Protein AF-A0A2W4RY19-F1 (afdb_monomer)

Sequence (54 aa):
MASLETRGFHHITMVSRDARRTLAFYRDLLGVGLVKRTVNFDDPTAYHLYFGDA

Mean predicted aligned error: 3.65 Å

pLDDT: mean 94.88, std 7.48, range [61.41, 98.5]

Nearest PDB structures (foldseek):
  5umq-assembly1_A  TM=6.246E-01  e=1.257E+00  Streptomyces sp. CB03234
  2d9o-assembly1_A  TM=4.480E-01  e=7.831E+00  Homo sapiens

Radius of gyration: 14.41 Å; Cα contacts (8 Å, |Δi|>4): 51; chains: 1; bounding box: 29×28×40 Å

Secondary structure (DSSP, 8-state):
-------S--------S-HHHHHIIIIIIS---EEEEEE-SS-TTSEEEEES--

Foldseek 3Di:
DDDDDDPDDPDDDDDDDDPVVVCCCQCVVVVWDFPDWAADPVDRVHIDTDTHDD

Solvent-accessible surface area (backbone atoms only — not comparable to full-atom values): 3755 Å² total; per-residue (Å²): 132,86,81,93,72,78,97,65,90,88,81,86,91,80,91,78,93,47,72,66,62,50,48,43,46,42,38,70,72,67,63,36,41,78,76,44,84,51,51,33,90,92,45,73,90,42,79,38,78,39,69,43,84,133

Structure (mmCIF, N/CA/C/O backbone):
data_AF-A0A2W4RY19-F1
#
_entry.id   AF-A0A2W4RY19-F1
#
loop_
_atom_site.group_PDB
_atom_site.id
_atom_site.type_symbol
_atom_site.label_atom_id
_atom_site.label_alt_id
_atom_site.label_comp_id
_atom_site.label_asym_id
_atom_site.label_entity_id
_atom_site.label_seq_id
_atom_site.pdbx_PDB_ins_code
_atom_site.Cartn_x
_atom_site.Cartn_y
_atom_site.Cartn_z
_atom_site.occupancy
_atom_site.B_iso_or_equiv
_atom_site.auth_seq_id
_atom_site.auth_comp_id
_atom_site.auth_asym_id
_atom_site.auth_atom_id
_atom_site.pdbx_PDB_model_num
ATOM 1 N N . MET A 1 1 ? 11.929 15.126 32.231 1.00 64.00 1 MET A N 1
ATOM 2 C CA . MET A 1 1 ? 12.268 14.583 30.898 1.00 64.00 1 MET A CA 1
ATOM 3 C C . MET A 1 1 ? 10.982 14.068 30.280 1.00 64.00 1 MET A C 1
ATOM 5 O O . MET A 1 1 ? 10.230 13.427 31.002 1.00 64.00 1 MET A O 1
ATOM 9 N N . ALA A 1 2 ? 10.686 14.394 29.022 1.00 76.19 2 ALA A N 1
ATOM 10 C CA . ALA A 1 2 ? 9.536 13.807 28.332 1.00 76.19 2 ALA A CA 1
ATOM 11 C C . ALA A 1 2 ? 9.861 12.345 27.989 1.00 76.19 2 ALA A C 1
ATOM 13 O O . ALA A 1 2 ? 10.967 12.082 27.509 1.00 76.19 2 ALA A O 1
ATOM 14 N N . SER A 1 3 ? 8.951 11.405 28.267 1.00 82.06 3 SER A N 1
ATOM 15 C CA . SER A 1 3 ? 9.137 10.025 27.812 1.00 82.06 3 SER A CA 1
ATOM 16 C C . SER A 1 3 ? 8.892 9.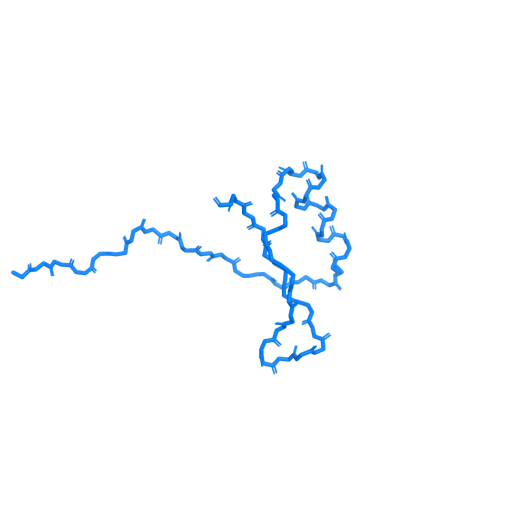945 26.304 1.00 82.06 3 SER A C 1
ATOM 18 O O . SER A 1 3 ? 8.057 10.662 25.747 1.00 82.06 3 SER A O 1
ATOM 20 N N . LEU A 1 4 ? 9.687 9.116 25.630 1.00 87.38 4 LEU A N 1
ATOM 21 C CA . LEU A 1 4 ? 9.524 8.815 24.214 1.00 87.38 4 LEU A CA 1
ATOM 22 C C . LEU A 1 4 ? 8.530 7.663 24.089 1.00 87.38 4 LEU A C 1
ATOM 24 O O . LEU A 1 4 ? 8.923 6.500 24.084 1.00 87.38 4 LEU A O 1
ATOM 28 N N . GLU A 1 5 ? 7.249 7.999 23.989 1.00 92.06 5 GLU A N 1
ATOM 29 C CA . GLU A 1 5 ? 6.197 7.026 23.696 1.00 92.06 5 GLU A CA 1
ATOM 30 C C . GLU A 1 5 ? 5.873 7.022 22.201 1.00 92.0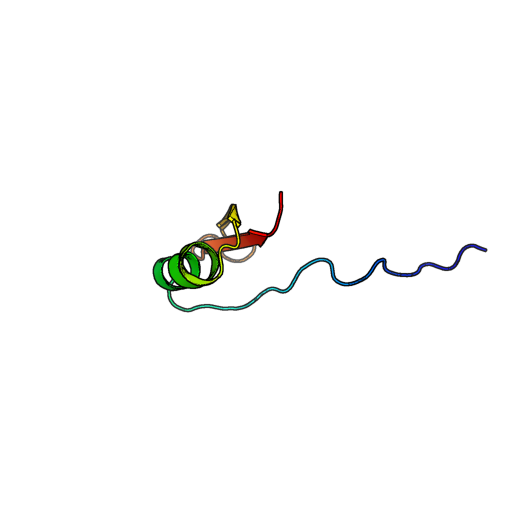6 5 GLU A C 1
ATOM 32 O O . GLU A 1 5 ? 5.748 8.070 21.559 1.00 92.06 5 GLU A O 1
ATOM 37 N N . THR A 1 6 ? 5.690 5.832 21.633 1.00 93.88 6 THR A N 1
ATOM 38 C CA . THR A 1 6 ? 5.173 5.701 20.266 1.00 93.88 6 THR A CA 1
ATOM 39 C C . THR A 1 6 ? 3.682 6.045 20.231 1.00 93.88 6 THR A C 1
ATOM 41 O O . THR A 1 6 ? 2.943 5.719 21.156 1.00 93.88 6 THR A O 1
ATOM 44 N N . ARG A 1 7 ? 3.209 6.665 19.143 1.00 93.94 7 ARG A N 1
ATOM 45 C CA . ARG A 1 7 ? 1.785 7.022 18.974 1.00 93.94 7 ARG A CA 1
ATOM 46 C C . ARG A 1 7 ? 0.893 5.842 18.548 1.0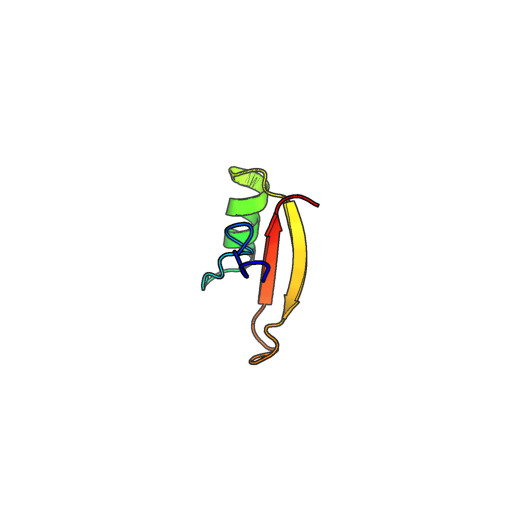0 93.94 7 ARG A C 1
ATOM 48 O O . ARG A 1 7 ? -0.279 6.054 18.258 1.00 93.94 7 ARG A O 1
ATOM 55 N N . GLY A 1 8 ? 1.436 4.624 18.489 1.00 94.31 8 GLY A N 1
ATOM 56 C CA . GLY A 1 8 ? 0.762 3.424 17.986 1.00 94.31 8 GLY A CA 1
ATOM 57 C C . GLY A 1 8 ? 1.422 2.848 16.730 1.00 94.31 8 GLY A C 1
ATOM 58 O O . GLY A 1 8 ? 2.580 3.144 16.427 1.00 94.31 8 GLY A O 1
ATOM 59 N N . PHE A 1 9 ? 0.685 2.002 16.005 1.00 95.44 9 PHE A N 1
ATOM 60 C CA . PHE A 1 9 ? 1.170 1.377 14.773 1.00 95.44 9 PHE A CA 1
ATOM 61 C C . PHE A 1 9 ? 1.310 2.396 13.641 1.00 95.44 9 PHE A C 1
ATOM 63 O O . PHE A 1 9 ? 0.414 3.198 13.402 1.00 95.44 9 PHE A O 1
ATOM 70 N N . HIS A 1 10 ? 2.432 2.328 12.924 1.00 95.06 10 HIS A N 1
ATOM 71 C CA . HIS A 1 10 ? 2.701 3.198 11.781 1.00 95.06 10 HIS A CA 1
ATOM 72 C C . HIS A 1 10 ? 2.303 2.547 10.444 1.00 95.06 10 HIS A C 1
ATOM 74 O O . HIS A 1 10 ? 1.646 3.176 9.626 1.00 95.06 10 HIS A O 1
ATOM 80 N N . HIS A 1 11 ? 2.674 1.284 10.218 1.00 97.06 11 HIS A N 1
ATOM 81 C CA . HIS A 1 11 ? 2.165 0.433 9.134 1.00 97.06 11 HIS A CA 1
ATOM 82 C C . HIS A 1 11 ? 2.519 -1.034 9.412 1.00 97.06 11 HIS A C 1
ATOM 84 O O . HIS A 1 11 ? 3.339 -1.326 10.284 1.00 97.06 11 HIS A O 1
ATOM 90 N N . ILE A 1 12 ? 1.9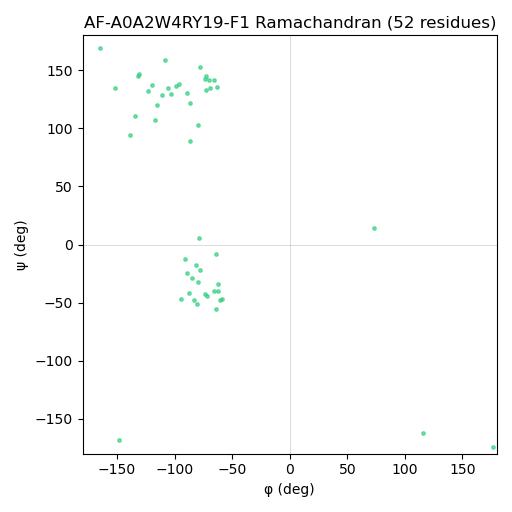29 -1.949 8.642 1.00 97.38 12 ILE A N 1
ATOM 91 C CA . ILE A 1 12 ? 2.275 -3.375 8.615 1.00 97.38 12 ILE A CA 1
ATOM 92 C C . ILE A 1 12 ? 2.650 -3.739 7.176 1.00 97.38 12 ILE A C 1
ATOM 94 O O . ILE A 1 12 ? 1.916 -3.406 6.247 1.00 97.38 12 ILE A O 1
ATOM 98 N N . THR A 1 13 ? 3.771 -4.439 6.997 1.00 97.75 13 THR A N 1
ATOM 99 C CA . THR A 1 13 ? 4.232 -4.924 5.687 1.00 97.75 13 THR A CA 1
ATOM 100 C C . THR A 1 13 ? 4.000 -6.425 5.578 1.00 97.75 13 THR A C 1
ATOM 102 O O . THR A 1 13 ? 4.313 -7.179 6.498 1.00 97.75 13 THR A O 1
ATOM 105 N N . MET A 1 14 ? 3.467 -6.869 4.440 1.00 97.38 14 MET A N 1
ATOM 106 C CA . MET A 1 14 ? 3.168 -8.275 4.162 1.00 97.38 14 MET A CA 1
ATOM 107 C C . MET A 1 14 ? 3.714 -8.670 2.790 1.00 97.38 14 MET A C 1
ATOM 109 O O . MET A 1 14 ? 3.660 -7.883 1.846 1.00 97.38 14 MET A O 1
ATOM 113 N N . VAL A 1 15 ? 4.186 -9.911 2.653 1.00 97.00 15 VAL A N 1
ATOM 114 C CA . VAL A 1 15 ? 4.595 -10.472 1.357 1.00 97.00 15 VAL A CA 1
ATOM 115 C C . VAL A 1 15 ? 3.396 -11.136 0.689 1.00 97.00 15 VAL A C 1
ATOM 117 O O . VAL A 1 15 ? 2.692 -11.936 1.299 1.00 97.00 15 VAL A O 1
ATOM 120 N N . SER A 1 16 ? 3.163 -10.807 -0.580 1.00 97.06 16 SER A N 1
ATOM 121 C CA . SER A 1 16 ? 2.075 -11.355 -1.393 1.00 97.06 16 SER A CA 1
ATOM 122 C C . SER A 1 16 ? 2.603 -11.839 -2.738 1.00 97.06 16 SER A C 1
ATOM 124 O O . SER A 1 16 ? 3.519 -11.249 -3.301 1.00 97.06 16 SER A O 1
ATOM 126 N N . ARG A 1 17 ? 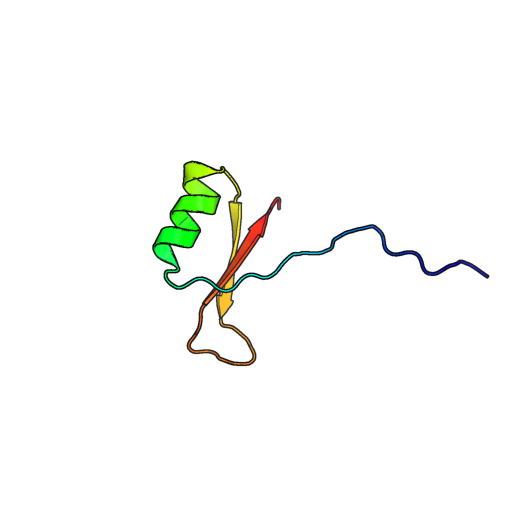1.999 -12.903 -3.279 1.00 96.94 17 ARG A N 1
ATOM 127 C CA . ARG A 1 17 ? 2.430 -13.508 -4.550 1.00 96.94 17 ARG A CA 1
ATOM 128 C C . ARG A 1 17 ? 1.946 -12.753 -5.795 1.00 96.94 17 ARG A C 1
ATOM 130 O O . ARG A 1 17 ? 2.617 -12.797 -6.818 1.00 96.94 17 ARG A O 1
ATOM 137 N N . ASP A 1 18 ? 0.774 -12.117 -5.745 1.00 97.88 18 ASP A N 1
ATOM 138 C CA . ASP A 1 18 ? 0.121 -11.523 -6.920 1.00 97.88 18 ASP A CA 1
ATOM 139 C C . ASP A 1 18 ? -0.394 -10.111 -6.614 1.00 97.88 18 ASP A C 1
ATOM 141 O O . ASP A 1 18 ? -1.367 -9.933 -5.883 1.00 97.88 18 ASP A O 1
ATOM 145 N N . ALA A 1 19 ? 0.241 -9.109 -7.224 1.00 96.94 19 ALA A N 1
ATOM 146 C CA . ALA A 1 19 ? -0.075 -7.700 -7.014 1.00 96.94 19 ALA A CA 1
ATOM 147 C C . ALA A 1 19 ? -1.507 -7.317 -7.432 1.00 96.94 19 ALA A C 1
ATOM 149 O O . ALA A 1 19 ? -2.118 -6.455 -6.800 1.00 96.94 19 ALA A O 1
ATOM 150 N N . ARG A 1 20 ? -2.066 -7.943 -8.478 1.00 97.69 20 ARG A N 1
ATOM 151 C CA . ARG A 1 20 ? -3.424 -7.641 -8.959 1.00 97.69 20 ARG A CA 1
ATOM 152 C C . ARG A 1 20 ? -4.468 -8.203 -8.006 1.00 97.69 20 ARG A C 1
ATOM 154 O O . ARG A 1 20 ? -5.427 -7.505 -7.691 1.00 97.69 20 ARG A O 1
ATOM 161 N N . ARG A 1 21 ? -4.267 -9.430 -7.516 1.00 98.38 21 ARG A N 1
ATOM 162 C CA . ARG A 1 21 ? -5.151 -10.035 -6.508 1.00 98.38 21 ARG A CA 1
ATOM 163 C C . ARG A 1 21 ? -5.082 -9.284 -5.182 1.00 98.38 21 ARG A C 1
ATOM 165 O O . ARG A 1 21 ? -6.127 -9.055 -4.584 1.00 98.38 21 ARG A O 1
ATOM 172 N N . THR A 1 22 ? -3.892 -8.856 -4.760 1.00 98.31 22 THR A N 1
ATOM 173 C CA . THR A 1 22 ? -3.724 -8.007 -3.572 1.00 98.31 22 THR A CA 1
ATOM 174 C C . THR A 1 22 ? -4.461 -6.678 -3.739 1.00 98.31 22 THR A C 1
ATOM 176 O O . THR A 1 22 ? -5.233 -6.303 -2.863 1.00 98.31 22 THR A O 1
ATOM 179 N N . LEU A 1 23 ? -4.300 -5.997 -4.880 1.00 98.06 23 LEU A N 1
ATOM 180 C CA . LEU A 1 23 ? -5.023 -4.757 -5.169 1.00 98.06 23 LEU A CA 1
ATOM 181 C C . LEU A 1 23 ? -6.543 -4.959 -5.139 1.00 98.06 23 LEU A C 1
ATOM 183 O O . LEU A 1 23 ? -7.228 -4.179 -4.490 1.00 98.06 23 LEU A O 1
ATOM 187 N N . ALA A 1 24 ? -7.063 -6.006 -5.785 1.00 98.50 24 ALA A N 1
ATOM 188 C CA . ALA A 1 24 ? -8.496 -6.296 -5.782 1.00 98.50 24 ALA A CA 1
ATOM 189 C C . ALA A 1 24 ? -9.025 -6.586 -4.369 1.00 98.50 24 ALA A C 1
ATOM 191 O O . ALA A 1 24 ? -10.088 -6.109 -3.989 1.00 98.50 24 ALA A O 1
ATOM 192 N N . PHE A 1 25 ? -8.266 -7.322 -3.558 1.00 98.44 25 PHE A N 1
ATOM 193 C CA . PHE A 1 25 ? -8.656 -7.607 -2.182 1.00 98.44 25 PHE A CA 1
ATOM 194 C C . PHE A 1 25 ? -8.723 -6.333 -1.327 1.00 98.44 25 PHE A C 1
ATOM 196 O O . PHE A 1 25 ? -9.766 -6.032 -0.755 1.00 98.44 25 PHE A O 1
ATOM 203 N N . TYR A 1 26 ? -7.644 -5.550 -1.259 1.00 98.06 26 TYR A N 1
ATOM 204 C CA . TYR A 1 26 ? -7.621 -4.371 -0.388 1.00 98.06 26 TYR A CA 1
ATOM 205 C C . TYR A 1 26 ? -8.508 -3.236 -0.908 1.00 98.06 26 TYR A C 1
ATOM 207 O O . TYR A 1 26 ? -9.267 -2.669 -0.129 1.00 98.06 26 TYR A O 1
ATOM 215 N N . ARG A 1 27 ? -8.461 -2.925 -2.209 1.00 96.81 27 ARG A N 1
ATOM 216 C CA . ARG A 1 27 ? -9.216 -1.805 -2.789 1.00 96.81 27 ARG A CA 1
ATOM 217 C C . ARG A 1 27 ? -10.673 -2.154 -3.057 1.00 96.81 27 ARG A C 1
ATOM 219 O O . ARG A 1 27 ? -11.544 -1.390 -2.665 1.00 96.81 27 ARG A O 1
ATOM 226 N N . ASP A 1 28 ? -10.936 -3.263 -3.748 1.00 97.19 28 ASP A N 1
ATOM 227 C CA . ASP A 1 28 ? -12.285 -3.546 -4.257 1.00 97.19 28 ASP A CA 1
ATOM 228 C C . ASP A 1 28 ? -13.145 -4.273 -3.221 1.00 97.19 28 ASP A C 1
ATOM 230 O O . ASP A 1 28 ? -14.317 -3.943 -3.070 1.00 97.19 28 ASP A O 1
ATOM 234 N N . LEU A 1 29 ? -12.576 -5.245 -2.497 1.00 98.38 29 LEU A N 1
ATOM 235 C CA . LEU A 1 29 ? -13.322 -5.994 -1.482 1.00 98.38 29 LEU A CA 1
ATOM 236 C C . LEU A 1 29 ? -13.375 -5.260 -0.136 1.00 98.38 29 LEU A C 1
ATOM 238 O O . LEU A 1 29 ? -14.446 -5.167 0.455 1.00 98.38 29 LEU A O 1
ATOM 242 N N . LEU A 1 30 ? -12.238 -4.762 0.364 1.00 97.75 30 LEU A N 1
ATOM 243 C CA . LEU A 1 30 ? -12.174 -4.099 1.674 1.00 97.75 30 LEU A CA 1
ATOM 244 C C . LEU A 1 30 ? -12.390 -2.579 1.618 1.00 97.75 30 LEU A C 1
ATOM 246 O O . LEU A 1 30 ? -12.584 -1.964 2.664 1.00 97.75 30 LEU A O 1
ATOM 250 N N . GLY A 1 31 ? -12.351 -1.963 0.434 1.00 97.12 31 GLY A N 1
ATOM 251 C CA . GLY A 1 31 ? -12.535 -0.516 0.282 1.00 97.12 31 GLY A CA 1
ATOM 252 C C . GLY A 1 31 ? -11.351 0.344 0.745 1.00 97.12 31 GLY A C 1
ATOM 253 O O . GLY A 1 31 ? -11.508 1.551 0.906 1.00 97.12 31 GLY A O 1
ATOM 254 N N . VAL A 1 32 ? -10.168 -0.238 0.967 1.00 97.62 32 VAL A N 1
ATOM 255 C CA . VAL A 1 32 ? -8.966 0.484 1.415 1.00 97.62 32 VAL A CA 1
ATOM 256 C C . VAL A 1 32 ? -8.210 1.050 0.209 1.00 97.62 32 VAL A C 1
ATOM 258 O O . VAL A 1 32 ? -7.791 0.315 -0.688 1.00 97.62 32 VAL A O 1
ATOM 261 N N . GLY A 1 33 ? -8.014 2.368 0.179 1.00 97.00 33 GLY A N 1
ATOM 262 C CA . GLY A 1 33 ? -7.418 3.069 -0.959 1.00 97.00 33 GLY A CA 1
ATOM 263 C C . GLY A 1 33 ? -5.951 2.702 -1.202 1.00 97.00 33 GLY A C 1
ATOM 264 O O . GLY A 1 33 ? -5.178 2.557 -0.261 1.00 9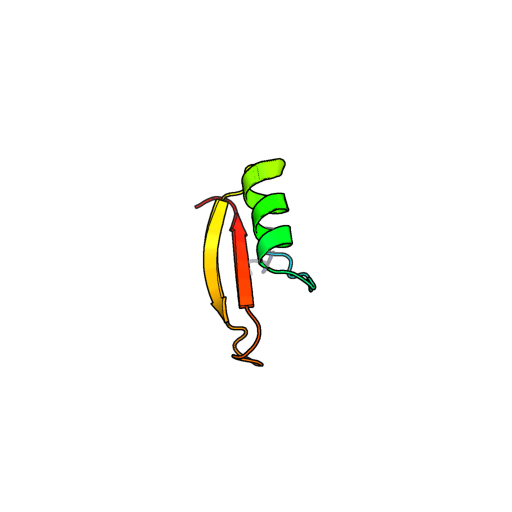7.00 33 GLY A O 1
ATOM 265 N N . LEU A 1 34 ? -5.544 2.586 -2.474 1.00 97.69 34 LEU A N 1
ATOM 266 C CA . LEU A 1 34 ? -4.128 2.479 -2.850 1.00 97.69 34 LEU A CA 1
ATOM 267 C C . LEU A 1 34 ? -3.499 3.880 -2.823 1.00 97.69 34 LEU A C 1
ATOM 269 O O . LEU A 1 34 ? -3.690 4.657 -3.757 1.00 97.69 34 LEU A O 1
ATOM 273 N N . VAL A 1 35 ? -2.731 4.183 -1.779 1.00 97.81 35 VAL A N 1
ATOM 274 C CA . VAL A 1 35 ? -2.138 5.515 -1.556 1.00 97.81 35 VAL A CA 1
ATOM 275 C C . VAL A 1 35 ? -0.767 5.677 -2.209 1.00 97.81 35 VAL A C 1
ATOM 277 O O . VAL A 1 35 ? -0.353 6.789 -2.534 1.00 97.81 35 VAL A O 1
ATOM 280 N N . LYS A 1 36 ? -0.045 4.574 -2.450 1.00 97.56 36 LYS A N 1
ATOM 281 C CA . LYS A 1 36 ? 1.247 4.612 -3.147 1.00 97.56 36 LYS A CA 1
ATOM 282 C C . LYS A 1 36 ? 1.522 3.315 -3.895 1.00 97.56 36 LYS A C 1
ATOM 284 O O . LYS A 1 36 ? 1.390 2.219 -3.355 1.00 97.56 36 LYS A O 1
ATOM 289 N N . ARG A 1 37 ? 1.980 3.457 -5.140 1.00 97.38 37 ARG A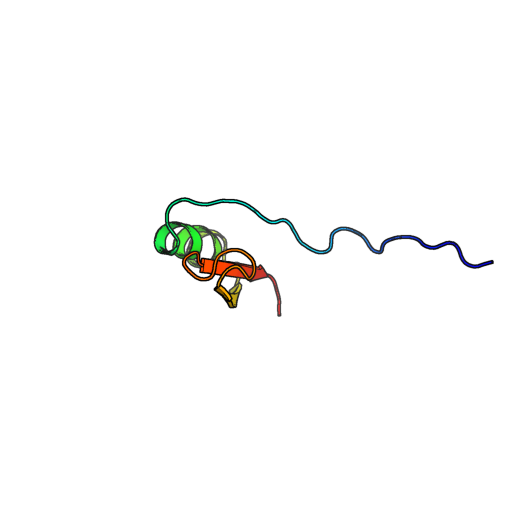 N 1
ATOM 290 C CA . ARG A 1 37 ? 2.561 2.375 -5.942 1.00 97.38 37 ARG A CA 1
ATOM 291 C C . ARG A 1 37 ? 4.024 2.686 -6.204 1.00 97.38 37 ARG A C 1
ATOM 293 O O . ARG A 1 37 ? 4.337 3.688 -6.840 1.00 97.38 37 ARG A O 1
ATOM 300 N N . THR A 1 38 ? 4.911 1.815 -5.752 1.00 98.12 38 THR A N 1
ATOM 301 C CA . THR A 1 38 ? 6.347 1.915 -6.024 1.00 98.12 38 THR A CA 1
ATOM 302 C C . THR A 1 38 ? 6.955 0.512 -6.102 1.00 98.12 38 THR A C 1
ATOM 304 O O . THR A 1 38 ? 6.223 -0.476 -6.209 1.00 98.12 38 THR A O 1
ATOM 307 N N . VAL A 1 39 ? 8.278 0.424 -6.103 1.00 98.31 39 VAL A N 1
ATOM 308 C CA . VAL A 1 39 ? 9.031 -0.832 -6.050 1.00 98.31 39 VAL A CA 1
ATOM 309 C C . VAL A 1 39 ? 9.687 -0.985 -4.682 1.00 98.31 39 VAL A C 1
ATOM 311 O O . VAL A 1 39 ? 9.849 0.002 -3.961 1.00 98.31 39 VAL A O 1
ATOM 314 N N . ASN A 1 40 ? 10.034 -2.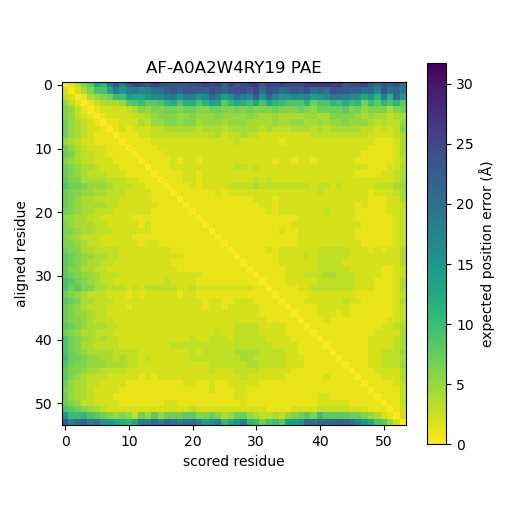210 -4.301 1.00 97.81 40 ASN A N 1
ATOM 315 C CA . ASN A 1 40 ? 10.864 -2.432 -3.125 1.00 97.81 40 ASN A CA 1
ATOM 316 C C . ASN A 1 40 ? 12.244 -1.784 -3.361 1.00 97.81 40 ASN A C 1
ATOM 318 O O . ASN A 1 40 ? 12.804 -1.868 -4.451 1.00 97.81 40 ASN A O 1
ATOM 322 N N . PHE A 1 41 ? 12.762 -1.076 -2.359 1.00 96.81 41 PHE A N 1
ATOM 323 C CA . PHE A 1 41 ? 14.029 -0.351 -2.471 1.00 96.81 41 PHE A CA 1
ATOM 324 C C . PHE A 1 41 ? 15.240 -1.281 -2.355 1.00 96.81 41 PHE A C 1
ATOM 326 O O . PHE A 1 41 ? 16.293 -0.955 -2.896 1.00 96.81 41 PHE A O 1
ATOM 333 N N . ASP A 1 42 ? 15.061 -2.451 -1.738 1.00 97.50 42 ASP A N 1
ATOM 334 C CA . ASP A 1 42 ? 16.073 -3.509 -1.695 1.00 97.50 42 ASP A CA 1
ATOM 335 C C . ASP A 1 42 ? 16.018 -4.405 -2.949 1.00 97.50 42 ASP A C 1
ATOM 337 O O . ASP A 1 42 ? 17.038 -4.938 -3.377 1.00 97.50 42 ASP A O 1
ATOM 341 N N . ASP A 1 43 ? 14.836 -4.548 -3.567 1.00 97.19 43 ASP A N 1
ATOM 342 C CA . ASP A 1 43 ? 14.616 -5.309 -4.808 1.00 97.19 43 ASP A CA 1
ATOM 343 C C . ASP A 1 43 ? 13.662 -4.563 -5.762 1.00 97.19 43 ASP A C 1
ATOM 345 O O . ASP A 1 43 ? 12.437 -4.729 -5.692 1.00 97.19 43 ASP A O 1
ATOM 349 N N . PRO A 1 44 ? 14.198 -3.773 -6.709 1.00 97.50 44 PRO A N 1
ATOM 350 C CA . PRO A 1 44 ? 13.385 -3.004 -7.648 1.00 97.50 44 PRO A CA 1
ATOM 351 C C . PRO A 1 44 ? 12.522 -3.842 -8.604 1.00 97.50 44 PRO A C 1
ATOM 353 O O . PRO A 1 44 ? 11.701 -3.275 -9.327 1.00 97.50 44 PRO A O 1
ATOM 356 N N . THR A 1 45 ? 12.688 -5.171 -8.643 1.00 96.94 45 THR A N 1
ATOM 357 C CA . THR A 1 45 ? 11.854 -6.062 -9.466 1.00 96.94 45 THR A CA 1
ATOM 358 C C . THR A 1 45 ? 10.509 -6.391 -8.809 1.00 96.94 45 THR A C 1
ATOM 360 O O . THR A 1 45 ? 9.565 -6.783 -9.500 1.00 96.94 45 THR A O 1
ATOM 363 N N . ALA A 1 46 ? 10.381 -6.176 -7.495 1.00 97.06 46 ALA A N 1
ATOM 364 C CA . ALA A 1 46 ? 9.166 -6.425 -6.729 1.00 97.06 46 ALA A CA 1
ATOM 365 C C . ALA A 1 46 ? 8.358 -5.138 -6.495 1.00 97.06 46 ALA A C 1
ATOM 367 O O . ALA A 1 46 ? 8.893 -4.097 -6.112 1.00 97.06 46 ALA A O 1
ATOM 368 N N . TYR A 1 47 ? 7.032 -5.205 -6.659 1.00 97.94 47 TYR A N 1
ATOM 369 C CA . TYR A 1 47 ? 6.152 -4.096 -6.282 1.00 97.94 47 TYR A CA 1
ATOM 370 C C . TYR A 1 47 ? 6.062 -3.933 -4.763 1.00 97.94 47 TYR A C 1
ATOM 372 O O . TYR A 1 47 ? 5.907 -4.909 -4.033 1.00 97.94 47 TYR A O 1
ATOM 380 N N . HIS A 1 48 ? 6.024 -2.677 -4.316 1.00 98.31 48 HIS A N 1
ATOM 381 C CA . HIS A 1 48 ? 5.627 -2.299 -2.964 1.00 98.31 48 HIS A CA 1
ATOM 382 C C . HIS A 1 48 ? 4.369 -1.427 -3.053 1.00 98.31 48 HIS A C 1
ATOM 384 O O . HIS A 1 48 ? 4.399 -0.285 -3.529 1.00 98.31 48 HIS A O 1
ATOM 390 N N . LEU A 1 49 ? 3.236 -2.017 -2.669 1.00 98.12 49 LEU A N 1
ATOM 391 C CA . LEU A 1 49 ? 1.916 -1.393 -2.717 1.00 98.12 49 LEU A CA 1
ATOM 392 C C . LEU A 1 49 ? 1.511 -0.950 -1.312 1.00 98.12 49 LEU A C 1
ATOM 394 O O . LEU A 1 49 ? 1.554 -1.756 -0.387 1.00 98.12 49 LEU A O 1
ATOM 398 N N . TYR A 1 50 ? 1.096 0.306 -1.170 1.00 98.00 50 TYR A N 1
ATOM 399 C CA . TYR A 1 50 ? 0.658 0.876 0.102 1.00 98.00 50 TYR A CA 1
ATOM 400 C C . TYR A 1 50 ? -0.840 1.139 0.061 1.00 98.00 50 TYR A C 1
ATOM 402 O O . TYR A 1 50 ? -1.324 1.812 -0.854 1.00 98.00 50 TYR A O 1
ATOM 410 N N . PHE A 1 51 ? -1.545 0.644 1.074 1.00 98.19 51 PHE A N 1
ATOM 411 C CA . PHE A 1 51 ? -2.981 0.817 1.247 1.00 98.19 51 PHE A CA 1
ATOM 412 C C . PHE A 1 51 ? -3.258 1.543 2.563 1.00 98.19 51 PHE A C 1
ATOM 414 O O . PHE A 1 51 ? -2.625 1.222 3.567 1.00 98.19 51 PHE A O 1
ATOM 421 N N . GLY A 1 52 ? -4.183 2.499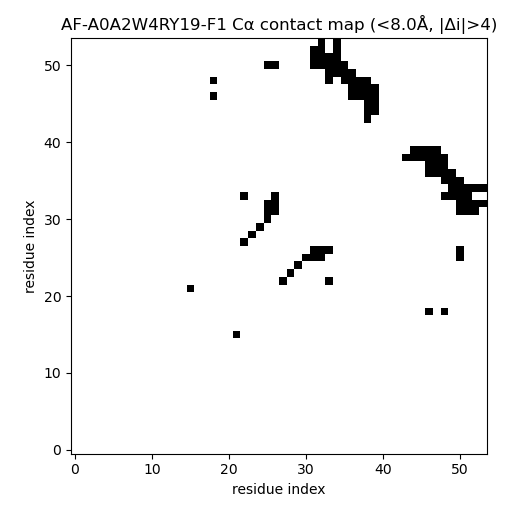 2.563 1.00 96.56 52 GLY A N 1
ATOM 422 C CA . GLY A 1 52 ? -4.544 3.260 3.759 1.00 96.56 52 GLY A CA 1
ATOM 423 C C . GLY A 1 52 ? -5.573 4.351 3.485 1.00 96.56 52 GLY A C 1
ATOM 424 O O . GLY A 1 52 ? -6.102 4.458 2.374 1.00 96.56 52 GLY A O 1
ATOM 425 N N . ASP A 1 53 ? -5.853 5.146 4.511 1.00 88.38 53 ASP A N 1
ATOM 426 C CA . ASP A 1 53 ? -6.445 6.470 4.374 1.00 88.38 53 ASP A CA 1
ATOM 427 C C . ASP A 1 53 ? -5.378 7.493 3.935 1.00 88.38 53 ASP A C 1
ATOM 429 O O . ASP A 1 53 ? -4.174 7.269 4.088 1.00 88.38 53 ASP A O 1
ATOM 433 N N . ALA A 1 54 ? -5.827 8.550 3.251 1.00 61.41 54 ALA A N 1
ATOM 434 C CA . ALA A 1 54 ? -4.968 9.607 2.713 1.00 61.41 54 ALA A CA 1
ATOM 435 C C . ALA A 1 54 ? -4.458 10.551 3.809 1.00 61.41 54 ALA A C 1
ATOM 437 O O . ALA A 1 54 ? -5.247 10.849 4.734 1.00 61.41 54 ALA A O 1
#